Protein AF-A0A8R1DKR8-F1 (afdb_monomer_lite)

Organism: Caenorhabditis japonica (NCBI:txid281687)

Structure (mmCIF, N/CA/C/O backbone):
data_AF-A0A8R1DKR8-F1
#
_entry.id   AF-A0A8R1DKR8-F1
#
loop_
_atom_site.group_PDB
_atom_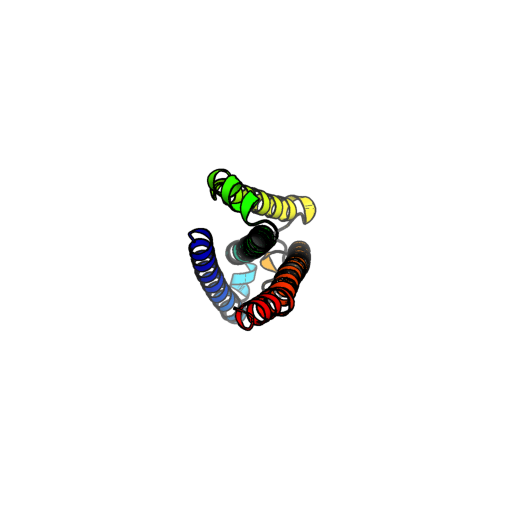site.id
_atom_site.type_symbol
_atom_site.label_atom_id
_atom_site.label_alt_id
_atom_site.label_comp_id
_atom_site.label_asym_id
_atom_site.label_entity_id
_atom_site.label_seq_id
_atom_site.pdbx_PDB_ins_code
_atom_site.Cartn_x
_atom_site.Cartn_y
_atom_site.Cartn_z
_atom_site.occupancy
_atom_site.B_iso_or_equiv
_atom_site.auth_seq_id
_atom_site.auth_comp_id
_atom_site.auth_asym_id
_atom_site.auth_atom_id
_atom_site.pdbx_PDB_model_num
ATOM 1 N N . MET A 1 1 ? -14.326 11.242 11.387 1.00 60.22 1 MET A N 1
ATOM 2 C CA . MET A 1 1 ? -15.009 11.160 10.073 1.00 60.22 1 MET A CA 1
ATOM 3 C C . MET A 1 1 ? -14.067 11.440 8.901 1.00 60.22 1 MET A C 1
ATOM 5 O O . MET A 1 1 ? -14.104 10.682 7.945 1.00 60.22 1 MET A O 1
ATOM 9 N N . ILE A 1 2 ? -13.156 12.416 8.993 1.00 74.00 2 ILE A N 1
ATOM 10 C CA . ILE A 1 2 ? -12.154 12.731 7.947 1.00 74.00 2 ILE A CA 1
ATOM 11 C C . ILE A 1 2 ? -11.355 11.503 7.461 1.00 74.00 2 ILE A C 1
ATOM 13 O O . ILE A 1 2 ? -11.229 11.291 6.260 1.00 74.00 2 ILE A O 1
ATOM 17 N N . LEU A 1 3 ? -10.904 10.635 8.373 1.00 70.31 3 LEU A N 1
ATOM 18 C CA . LEU A 1 3 ? -10.117 9.439 8.031 1.00 70.31 3 LEU A CA 1
ATOM 19 C C . LEU A 1 3 ? -10.863 8.448 7.111 1.00 70.31 3 LEU A C 1
ATOM 21 O O . LEU A 1 3 ? -10.244 7.761 6.306 1.00 70.31 3 LEU A O 1
ATOM 25 N N . PHE A 1 4 ? -12.198 8.396 7.195 1.00 75.69 4 PHE A N 1
ATOM 26 C CA . PHE A 1 4 ? -13.017 7.547 6.327 1.00 75.69 4 PHE A CA 1
ATOM 27 C C . PHE A 1 4 ? -13.095 8.100 4.898 1.00 75.69 4 PHE A C 1
ATOM 29 O O . PHE A 1 4 ? -12.966 7.337 3.947 1.00 75.69 4 PHE A O 1
ATOM 36 N N . HIS A 1 5 ? -13.242 9.420 4.744 1.00 79.81 5 HIS A N 1
ATOM 37 C CA . HIS A 1 5 ? -13.224 10.065 3.428 1.00 79.81 5 HIS A CA 1
ATOM 38 C C . HIS A 1 5 ? -11.858 9.954 2.755 1.00 79.81 5 HIS A C 1
ATOM 40 O O . HIS A 1 5 ? -11.795 9.674 1.562 1.00 79.81 5 HIS A O 1
ATOM 46 N N . ILE A 1 6 ? -10.774 10.105 3.524 1.00 78.69 6 ILE A N 1
ATOM 47 C CA . ILE A 1 6 ? -9.410 9.893 3.029 1.00 78.69 6 ILE A CA 1
ATOM 48 C C . ILE A 1 6 ? -9.265 8.461 2.519 1.00 78.69 6 ILE A C 1
ATOM 50 O O . ILE A 1 6 ? -8.884 8.266 1.371 1.00 78.69 6 ILE A O 1
ATOM 54 N N . ARG A 1 7 ? -9.641 7.460 3.325 1.00 82.44 7 ARG A N 1
ATOM 55 C CA . ARG A 1 7 ? -9.612 6.059 2.892 1.00 82.44 7 ARG A CA 1
ATOM 56 C C . ARG A 1 7 ? -10.399 5.841 1.603 1.00 82.44 7 ARG A C 1
ATOM 58 O O . ARG A 1 7 ? -9.878 5.217 0.692 1.00 82.44 7 ARG A O 1
ATOM 65 N N . PHE A 1 8 ? -11.622 6.360 1.522 1.00 84.44 8 PHE A N 1
ATOM 66 C CA . PHE A 1 8 ? -12.452 6.208 0.331 1.00 84.44 8 PHE A CA 1
ATOM 67 C C . PHE A 1 8 ? -11.788 6.814 -0.914 1.00 84.44 8 PHE A C 1
ATOM 69 O O . PHE A 1 8 ? -11.767 6.183 -1.965 1.00 84.44 8 PHE A O 1
ATOM 76 N N . ALA A 1 9 ? -11.192 8.003 -0.790 1.00 85.56 9 ALA A N 1
ATOM 77 C CA . ALA A 1 9 ? -10.453 8.625 -1.884 1.00 85.56 9 ALA A CA 1
ATOM 78 C C . ALA A 1 9 ? -9.245 7.775 -2.315 1.00 85.56 9 ALA A C 1
ATOM 80 O O . ALA A 1 9 ? -9.067 7.530 -3.506 1.00 85.56 9 ALA A O 1
ATOM 81 N N . PHE A 1 10 ? -8.458 7.274 -1.357 1.00 84.19 10 PHE A N 1
ATOM 82 C CA . PHE A 1 10 ? -7.334 6.376 -1.634 1.00 84.19 10 PHE A CA 1
ATOM 83 C C . PHE A 1 10 ? -7.783 5.075 -2.306 1.00 84.19 10 PHE A C 1
ATOM 85 O O . PHE A 1 10 ? -7.167 4.665 -3.284 1.00 84.19 10 PHE A O 1
ATOM 92 N N . ASP A 1 11 ? -8.874 4.463 -1.837 1.00 87.06 11 ASP A N 1
ATOM 93 C CA . ASP A 1 11 ? -9.454 3.262 -2.441 1.00 87.06 11 ASP A CA 1
ATOM 94 C C . ASP A 1 11 ? -9.853 3.525 -3.903 1.00 87.06 11 ASP A C 1
ATOM 96 O O . ASP A 1 11 ? -9.506 2.742 -4.785 1.00 87.06 11 ASP A O 1
ATOM 100 N N . VAL A 1 12 ? -10.535 4.635 -4.200 1.00 89.62 12 VAL A N 1
ATOM 101 C CA . VAL A 1 12 ? -10.943 4.972 -5.576 1.00 89.62 12 VAL A CA 1
ATOM 102 C C . VAL A 1 12 ? -9.730 5.198 -6.480 1.00 89.62 12 VAL A C 1
ATOM 104 O O . VAL A 1 12 ? -9.678 4.640 -7.579 1.00 89.62 12 VAL A O 1
ATOM 107 N N . VAL A 1 13 ? -8.746 5.981 -6.028 1.00 88.31 13 VAL A N 1
ATOM 108 C CA . VAL A 1 13 ? -7.533 6.282 -6.807 1.00 88.31 13 VAL A CA 1
ATOM 109 C C . VAL A 1 13 ? -6.730 5.011 -7.071 1.00 88.31 13 VAL A C 1
ATOM 111 O O . VAL A 1 13 ? -6.376 4.744 -8.218 1.00 88.31 13 VAL A O 1
ATOM 114 N N . TYR A 1 14 ? -6.499 4.199 -6.038 1.00 88.25 14 TYR A N 1
ATOM 115 C CA . TYR A 1 14 ? -5.744 2.954 -6.147 1.00 88.25 14 TYR A CA 1
ATOM 116 C C . TYR A 1 14 ? -6.403 1.958 -7.104 1.00 88.25 14 TYR A C 1
ATOM 118 O O . TYR A 1 14 ? -5.746 1.451 -8.012 1.00 88.25 14 TYR A O 1
ATOM 126 N N . ASN A 1 15 ? -7.708 1.711 -6.950 1.00 89.56 15 ASN A N 1
ATOM 127 C CA . ASN A 1 15 ? -8.419 0.771 -7.816 1.00 89.56 15 ASN A CA 1
ATOM 128 C C . ASN A 1 15 ? -8.447 1.261 -9.269 1.00 89.56 15 ASN A C 1
ATOM 130 O O . ASN A 1 15 ? -8.231 0.472 -10.186 1.00 89.56 15 ASN A O 1
ATOM 134 N N . SER A 1 16 ? -8.646 2.565 -9.489 1.00 88.44 16 SER A N 1
ATOM 135 C CA . SER A 1 16 ? -8.620 3.146 -10.837 1.00 88.44 16 SER A CA 1
ATOM 136 C C . SER A 1 16 ? -7.244 2.985 -11.487 1.00 88.44 16 SER A C 1
ATOM 138 O O . SER A 1 16 ? -7.143 2.543 -12.631 1.00 88.44 16 SER A O 1
ATOM 140 N N . PHE A 1 17 ? -6.176 3.286 -10.745 1.00 88.00 17 PHE A N 1
ATOM 141 C CA . PHE A 1 17 ? -4.801 3.147 -11.220 1.00 88.00 17 PHE A CA 1
ATOM 142 C C . PHE A 1 17 ? -4.428 1.682 -11.495 1.00 88.00 17 PHE A C 1
ATOM 144 O O . PHE A 1 17 ? -3.826 1.377 -12.528 1.00 88.00 17 PHE A O 1
ATOM 151 N N . THR A 1 18 ? -4.873 0.763 -10.635 1.00 87.69 18 THR A N 1
ATOM 152 C CA . THR A 1 18 ? -4.672 -0.680 -10.808 1.00 87.69 18 THR A CA 1
ATOM 153 C C . THR A 1 18 ? -5.351 -1.168 -12.082 1.00 87.69 18 THR A C 1
ATOM 155 O O . THR A 1 18 ? -4.702 -1.805 -12.903 1.00 87.69 18 THR A O 1
ATOM 158 N N . VAL A 1 19 ? -6.623 -0.819 -12.311 1.00 89.12 19 VAL A N 1
ATOM 159 C CA . VAL A 1 19 ? -7.357 -1.216 -13.526 1.00 89.12 19 VAL A CA 1
ATOM 160 C C . VAL A 1 19 ? -6.650 -0.719 -14.785 1.00 89.12 19 VAL A C 1
ATOM 162 O O . VAL A 1 19 ? -6.442 -1.499 -15.712 1.00 89.12 19 VAL A O 1
ATOM 165 N N . ILE A 1 20 ? -6.223 0.546 -14.808 1.00 86.75 20 ILE A N 1
ATOM 166 C CA . ILE A 1 20 ? -5.471 1.106 -15.940 1.00 86.75 20 ILE A CA 1
ATOM 167 C C . ILE A 1 20 ? -4.177 0.319 -16.161 1.00 86.75 20 ILE A C 1
ATOM 169 O O . ILE A 1 20 ? -3.863 -0.040 -17.293 1.00 86.75 20 ILE A O 1
ATOM 173 N N . THR A 1 21 ? -3.452 0.002 -15.088 1.00 84.31 21 THR A N 1
ATOM 174 C CA . THR A 1 21 ? -2.186 -0.736 -15.172 1.00 84.31 21 THR A CA 1
ATOM 175 C C . THR A 1 21 ? -2.399 -2.171 -15.650 1.00 84.31 21 THR A C 1
ATOM 177 O O . THR A 1 21 ? -1.623 -2.648 -16.472 1.00 84.31 21 THR A O 1
ATOM 180 N N . VAL A 1 22 ? -3.464 -2.848 -15.207 1.00 83.75 22 VAL A N 1
ATOM 181 C CA . VAL A 1 22 ? -3.845 -4.194 -15.671 1.00 83.75 22 VAL A CA 1
ATOM 182 C C . VAL A 1 22 ? -4.205 -4.197 -17.141 1.00 83.75 22 VAL A C 1
ATOM 184 O O . VAL A 1 22 ? -3.699 -5.036 -17.882 1.00 83.75 22 VAL A O 1
ATOM 187 N N . LEU A 1 23 ? -5.039 -3.257 -17.577 1.00 83.50 23 LEU A N 1
ATOM 188 C CA . LEU A 1 23 ? -5.428 -3.153 -18.979 1.00 83.50 23 LEU A CA 1
ATOM 189 C C . LEU A 1 23 ? -4.221 -2.825 -19.858 1.00 83.50 23 LEU A C 1
ATOM 191 O O . LEU A 1 23 ? -4.030 -3.460 -20.892 1.00 83.50 23 LEU A O 1
ATOM 195 N N . TYR A 1 24 ? -3.373 -1.892 -19.420 1.00 78.75 24 TYR A N 1
ATOM 196 C CA . TYR A 1 24 ? -2.146 -1.540 -20.124 1.00 78.75 24 TYR A CA 1
ATOM 197 C C . TYR A 1 24 ? -1.195 -2.743 -20.224 1.00 78.75 24 TYR A C 1
ATOM 199 O O . TYR A 1 24 ? -0.806 -3.122 -21.323 1.00 78.75 24 TYR A O 1
ATOM 207 N N . MET A 1 25 ? -0.893 -3.412 -19.109 1.00 76.00 25 MET A N 1
ATOM 208 C CA . MET A 1 25 ? -0.031 -4.600 -19.066 1.00 76.00 25 MET A CA 1
ATOM 209 C C . MET A 1 25 ? -0.568 -5.764 -19.886 1.00 76.00 25 MET A C 1
ATOM 211 O O . MET A 1 25 ? 0.139 -6.292 -20.741 1.00 76.00 25 MET A O 1
ATOM 215 N N . GLY A 1 26 ? -1.812 -6.170 -19.642 1.00 75.06 26 GLY A N 1
ATOM 216 C CA . GLY A 1 26 ? -2.394 -7.355 -20.261 1.00 75.06 26 GLY A CA 1
ATOM 217 C C . GLY A 1 26 ? -2.603 -7.190 -21.763 1.00 75.06 26 GLY A C 1
ATOM 218 O O . GLY A 1 26 ? -2.342 -8.119 -22.517 1.00 75.06 26 GLY A O 1
ATOM 219 N N . TYR A 1 27 ? -3.029 -6.009 -22.219 1.00 77.81 27 TYR A N 1
ATOM 220 C CA . TYR A 1 27 ? -3.323 -5.779 -23.633 1.00 77.81 27 TYR A CA 1
ATOM 221 C C . TYR A 1 27 ? -2.067 -5.442 -24.451 1.00 77.81 27 TYR A C 1
ATOM 223 O O . TYR A 1 27 ? -1.847 -6.026 -25.514 1.00 77.81 27 TYR A O 1
ATOM 231 N N . PHE A 1 28 ? -1.202 -4.540 -23.964 1.00 75.06 28 PHE A N 1
ATOM 232 C CA . PHE A 1 28 ? -0.023 -4.113 -24.733 1.00 75.06 28 PHE A CA 1
ATOM 233 C C . PHE A 1 28 ? 1.095 -5.159 -24.765 1.00 75.06 28 PHE A C 1
ATOM 235 O O . PHE A 1 28 ? 1.815 -5.213 -25.763 1.00 75.06 28 PHE A O 1
ATOM 242 N N . SER A 1 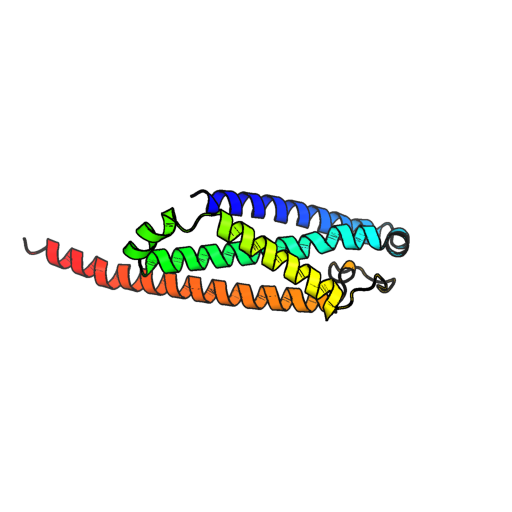29 ? 1.233 -6.009 -23.738 1.00 71.56 29 SER A N 1
ATOM 243 C CA . SER A 1 29 ? 2.231 -7.094 -23.752 1.00 71.56 29 SER A CA 1
ATOM 244 C C . SER A 1 29 ? 1.972 -8.117 -24.863 1.00 71.56 29 SER A C 1
ATOM 246 O O . SER A 1 29 ? 2.918 -8.624 -25.462 1.00 71.56 29 SER A O 1
ATOM 248 N N . ILE A 1 30 ? 0.699 -8.371 -25.189 1.00 75.50 30 ILE A N 1
ATOM 249 C CA . ILE A 1 30 ? 0.298 -9.304 -26.250 1.00 75.50 30 ILE A CA 1
ATOM 250 C C . ILE A 1 30 ? 0.524 -8.687 -27.637 1.00 75.50 30 ILE A C 1
ATOM 252 O O . ILE A 1 30 ? 0.993 -9.367 -28.547 1.00 75.50 30 ILE A O 1
ATOM 256 N N . LEU A 1 31 ? 0.200 -7.402 -27.807 1.00 78.44 31 LEU A N 1
ATOM 257 C CA . LEU A 1 31 ? 0.272 -6.720 -29.105 1.00 78.44 31 LEU A CA 1
ATOM 258 C C . LEU A 1 31 ? 1.693 -6.296 -29.501 1.00 78.44 31 LEU A C 1
ATOM 260 O O . LEU A 1 31 ? 2.031 -6.348 -30.682 1.00 78.44 31 LEU A O 1
ATOM 264 N N . PHE A 1 32 ? 2.526 -5.878 -28.542 1.00 76.81 32 PHE A N 1
ATOM 265 C CA . PHE A 1 32 ? 3.850 -5.304 -28.815 1.00 76.81 32 PHE A CA 1
ATOM 266 C C . PHE A 1 32 ? 4.936 -5.843 -27.866 1.00 76.81 32 PHE A C 1
ATOM 268 O O . PHE A 1 32 ? 5.518 -5.082 -27.085 1.00 76.81 32 PHE A O 1
ATOM 275 N N . PRO A 1 33 ? 5.293 -7.137 -27.958 1.00 74.00 33 PRO A N 1
ATOM 276 C CA . PRO A 1 33 ? 6.285 -7.746 -27.067 1.00 74.00 33 PRO A CA 1
ATOM 277 C C . PRO A 1 33 ? 7.685 -7.121 -27.201 1.00 74.00 33 PRO A C 1
ATOM 279 O O . PRO A 1 33 ? 8.424 -7.035 -26.226 1.00 74.00 33 PRO A O 1
ATOM 282 N N . GLN A 1 34 ? 8.058 -6.608 -28.378 1.00 73.56 34 GLN A N 1
ATOM 283 C CA . GLN A 1 34 ? 9.365 -5.959 -28.567 1.00 73.56 34 GLN A CA 1
ATOM 284 C C . GLN A 1 34 ? 9.458 -4.587 -27.880 1.00 73.56 34 GLN A C 1
ATOM 286 O O . GLN A 1 34 ? 10.515 -4.208 -27.375 1.00 73.56 34 GLN A O 1
ATOM 291 N N . PHE A 1 35 ? 8.341 -3.859 -27.783 1.00 72.25 35 PHE A N 1
ATOM 292 C CA . PHE A 1 35 ? 8.292 -2.598 -27.038 1.00 72.25 35 PHE A CA 1
ATOM 293 C C . PHE A 1 35 ? 8.523 -2.832 -25.537 1.00 72.25 35 PHE A C 1
ATOM 295 O O . PHE A 1 35 ? 9.111 -1.989 -24.858 1.00 72.25 35 PHE A O 1
ATOM 302 N N . PHE A 1 36 ? 8.121 -4.004 -25.031 1.00 69.38 36 PHE A N 1
ATOM 303 C CA . PHE A 1 36 ? 8.380 -4.429 -23.658 1.00 69.38 36 PHE A CA 1
ATOM 304 C C . PHE A 1 36 ? 9.874 -4.586 -23.372 1.00 69.38 36 PHE A C 1
ATOM 306 O O . PHE A 1 36 ? 10.382 -4.029 -22.397 1.00 69.38 36 PHE A O 1
ATOM 313 N N . THR A 1 37 ? 10.596 -5.272 -24.259 1.00 67.50 37 THR A N 1
ATOM 314 C CA . THR A 1 37 ? 12.037 -5.499 -24.100 1.00 67.50 37 THR A CA 1
ATOM 315 C C . THR A 1 37 ? 12.861 -4.216 -24.210 1.00 67.50 37 THR A C 1
ATOM 317 O O . THR A 1 37 ? 13.877 -4.092 -23.528 1.00 67.50 37 THR A O 1
ATOM 320 N N . THR A 1 38 ? 12.415 -3.241 -25.011 1.00 76.38 38 THR A N 1
ATOM 321 C CA . THR A 1 38 ? 13.122 -1.963 -25.200 1.00 76.38 38 THR A CA 1
ATOM 322 C C . THR A 1 38 ? 12.850 -0.967 -24.070 1.00 76.38 38 THR A C 1
ATOM 324 O O . THR A 1 38 ? 13.775 -0.316 -23.597 1.00 76.38 38 THR A O 1
ATOM 327 N N . ASN A 1 39 ? 11.605 -0.860 -23.591 1.00 79.00 39 ASN A N 1
ATOM 328 C CA . ASN A 1 39 ? 11.193 0.186 -22.647 1.00 79.00 39 ASN A CA 1
ATOM 329 C C . ASN A 1 39 ? 10.921 -0.343 -21.231 1.00 79.00 39 ASN A C 1
ATOM 331 O O . ASN A 1 39 ? 9.910 -0.014 -20.609 1.00 79.00 39 ASN A O 1
ATOM 335 N N . LYS A 1 40 ? 11.859 -1.131 -20.690 1.00 78.25 40 LYS A N 1
ATOM 336 C CA . LYS A 1 40 ? 11.781 -1.761 -19.355 1.00 78.25 40 LYS A CA 1
ATOM 337 C C . LYS A 1 40 ? 11.468 -0.772 -18.217 1.00 78.25 40 LYS A C 1
ATOM 339 O O . LYS A 1 40 ? 10.733 -1.105 -17.289 1.00 78.25 40 LYS A O 1
ATOM 344 N N . PHE A 1 41 ? 11.970 0.462 -18.311 1.00 80.75 41 PHE A N 1
ATOM 345 C CA . PHE A 1 41 ? 11.736 1.515 -17.316 1.00 80.75 41 PHE A CA 1
ATOM 346 C C . PHE A 1 41 ? 10.265 1.950 -17.214 1.00 80.75 41 PHE A C 1
ATOM 348 O O . PHE A 1 41 ? 9.767 2.127 -16.105 1.00 80.75 41 PHE A O 1
ATOM 355 N N . LEU A 1 42 ? 9.555 2.085 -18.343 1.00 79.56 42 LEU A N 1
ATOM 356 C CA . LEU A 1 42 ? 8.140 2.494 -18.351 1.00 79.56 42 LEU A CA 1
ATOM 357 C C . LEU A 1 42 ? 7.246 1.454 -17.668 1.00 79.56 42 LEU A C 1
ATOM 359 O O . LEU A 1 42 ? 6.261 1.785 -17.015 1.00 79.56 42 LEU A O 1
ATOM 363 N N . TRP A 1 43 ? 7.611 0.181 -17.795 1.00 78.81 43 TRP A N 1
ATOM 364 C CA . TRP A 1 43 ? 6.893 -0.908 -17.147 1.00 78.81 43 TRP A CA 1
ATOM 365 C C . TRP A 1 43 ? 7.130 -0.929 -15.644 1.00 78.81 43 TRP A C 1
ATOM 367 O O . TRP A 1 43 ? 6.178 -1.040 -14.870 1.00 78.81 43 TRP A O 1
ATOM 377 N N . PHE A 1 44 ? 8.380 -0.753 -15.218 1.00 83.00 44 PHE A N 1
ATOM 378 C CA . PHE A 1 44 ? 8.694 -0.588 -13.804 1.00 83.00 44 PHE A CA 1
ATOM 379 C C . PHE A 1 44 ? 7.946 0.613 -13.204 1.00 83.00 44 PHE A C 1
ATOM 381 O O . PHE A 1 44 ? 7.297 0.464 -12.170 1.00 83.00 44 PHE A O 1
ATOM 388 N N . SER A 1 45 ? 7.955 1.770 -13.874 1.00 83.25 45 SER A N 1
ATOM 389 C CA . SER A 1 45 ? 7.314 2.989 -13.368 1.00 83.25 45 SER A CA 1
ATOM 390 C C . SER A 1 45 ? 5.787 2.911 -13.311 1.00 83.25 45 SER A C 1
ATOM 392 O O . SER A 1 45 ? 5.194 3.557 -12.455 1.00 83.25 45 SER A O 1
ATOM 394 N N . ALA A 1 46 ? 5.140 2.106 -14.157 1.00 83.06 46 ALA A N 1
ATOM 395 C CA . ALA A 1 46 ? 3.700 1.857 -14.065 1.00 83.06 46 ALA A CA 1
ATOM 396 C C . ALA A 1 46 ? 3.345 0.876 -12.932 1.00 83.06 46 ALA A C 1
ATOM 398 O O . ALA A 1 46 ? 2.334 1.024 -12.246 1.00 83.06 46 ALA A O 1
ATOM 399 N N . THR A 1 47 ? 4.183 -0.137 -12.715 1.00 84.38 47 THR A N 1
ATOM 400 C CA . THR A 1 47 ? 3.858 -1.248 -11.808 1.00 84.38 47 THR A CA 1
ATOM 401 C C . THR A 1 47 ? 4.251 -0.961 -10.370 1.00 84.38 47 THR A C 1
ATOM 403 O O . THR A 1 47 ? 3.474 -1.201 -9.450 1.00 84.38 47 THR A O 1
ATOM 406 N N . TRP A 1 48 ? 5.458 -0.443 -10.155 1.00 86.19 48 TRP A N 1
ATOM 407 C CA . TRP A 1 48 ? 6.005 -0.241 -8.820 1.00 86.19 48 TRP A CA 1
ATOM 408 C C . TRP A 1 48 ? 5.141 0.673 -7.934 1.00 86.19 48 TRP A C 1
ATOM 410 O O . TRP A 1 48 ? 4.893 0.298 -6.784 1.00 86.19 48 TRP A O 1
ATOM 420 N N . PRO A 1 49 ? 4.582 1.794 -8.437 1.00 87.06 49 PRO A N 1
ATOM 421 C CA . PRO A 1 49 ? 3.676 2.605 -7.637 1.00 87.06 49 PRO A CA 1
ATOM 422 C C . PRO A 1 49 ? 2.437 1.836 -7.179 1.00 87.06 49 PRO A C 1
ATOM 424 O O . PRO A 1 49 ? 2.005 2.057 -6.055 1.00 87.06 49 PRO A O 1
ATOM 427 N N . ASN A 1 50 ? 1.892 0.896 -7.967 1.00 87.56 50 ASN A N 1
ATOM 428 C CA . ASN A 1 50 ? 0.750 0.086 -7.519 1.00 87.56 50 ASN A CA 1
ATOM 429 C C . ASN A 1 50 ? 1.089 -0.723 -6.267 1.00 87.56 50 ASN A C 1
ATOM 431 O O . ASN A 1 50 ? 0.308 -0.735 -5.321 1.00 87.56 50 ASN A O 1
ATOM 435 N N . TYR A 1 51 ? 2.259 -1.358 -6.228 1.00 88.00 51 TYR A N 1
ATOM 436 C CA . TYR A 1 51 ? 2.687 -2.114 -5.052 1.00 88.00 51 TYR A CA 1
ATOM 437 C C . TYR A 1 51 ? 2.819 -1.214 -3.815 1.00 88.00 51 TYR A C 1
ATOM 439 O O . TYR A 1 51 ? 2.306 -1.549 -2.747 1.00 88.00 51 TYR A O 1
ATOM 447 N N . ASN A 1 52 ? 3.431 -0.037 -3.969 1.00 89.00 52 ASN A N 1
ATOM 448 C CA . ASN A 1 52 ? 3.599 0.912 -2.867 1.00 89.00 52 ASN A CA 1
ATOM 449 C C . ASN A 1 52 ? 2.250 1.484 -2.384 1.00 89.00 52 ASN A C 1
ATOM 451 O O . ASN A 1 52 ? 1.945 1.437 -1.194 1.00 89.00 52 ASN A O 1
ATOM 455 N N . PHE A 1 53 ? 1.392 1.939 -3.304 1.00 87.75 53 PHE A N 1
ATOM 456 C CA . PHE A 1 53 ? 0.052 2.432 -2.969 1.00 87.75 53 PHE A CA 1
ATOM 457 C C . PHE A 1 53 ? -0.825 1.349 -2.332 1.00 87.75 53 PHE A C 1
ATOM 459 O O . PHE A 1 53 ? -1.582 1.658 -1.411 1.00 87.75 53 PHE A O 1
ATOM 466 N N . GLY A 1 54 ? -0.701 0.096 -2.779 1.00 88.69 54 GLY A N 1
ATOM 467 C CA . GLY A 1 54 ? -1.362 -1.052 -2.159 1.00 88.69 54 GLY A CA 1
ATOM 468 C C . GLY A 1 54 ? -0.926 -1.241 -0.706 1.00 88.69 54 GLY A C 1
ATOM 469 O O . GLY A 1 54 ? -1.770 -1.286 0.185 1.00 88.69 54 GLY A O 1
ATOM 470 N N . ALA A 1 55 ? 0.384 -1.215 -0.441 1.00 90.12 55 ALA A N 1
ATOM 471 C CA . ALA A 1 55 ? 0.911 -1.347 0.917 1.00 90.12 55 ALA A CA 1
ATOM 472 C C . ALA A 1 55 ? 0.435 -0.213 1.847 1.00 90.12 55 ALA A C 1
ATOM 474 O O . ALA A 1 55 ? -0.051 -0.459 2.954 1.00 90.12 55 ALA A O 1
ATOM 475 N N . VAL A 1 56 ? 0.487 1.040 1.376 1.00 89.44 56 VAL A N 1
ATOM 476 C CA . VAL A 1 56 ? -0.006 2.212 2.124 1.00 89.44 56 VAL A CA 1
ATOM 477 C C . VAL A 1 56 ? -1.496 2.095 2.430 1.00 89.44 56 VAL A C 1
ATOM 479 O O . VAL A 1 56 ? -1.927 2.385 3.551 1.00 89.44 56 VAL A O 1
ATOM 482 N N . ARG A 1 57 ? -2.292 1.668 1.445 1.00 89.69 57 ARG A N 1
ATOM 483 C CA . ARG A 1 57 ? -3.728 1.439 1.604 1.00 89.69 57 ARG A CA 1
ATOM 484 C C . ARG A 1 57 ? -3.990 0.402 2.693 1.00 89.69 57 ARG A C 1
ATOM 486 O O . ARG A 1 57 ? -4.786 0.672 3.593 1.00 89.69 57 ARG A O 1
ATOM 493 N N . ASP A 1 58 ? -3.334 -0.749 2.644 1.00 91.19 58 ASP A N 1
ATOM 494 C CA . ASP A 1 58 ? -3.588 -1.833 3.595 1.00 91.19 58 ASP A CA 1
ATOM 495 C C . ASP A 1 58 ? -3.170 -1.438 5.017 1.00 91.19 58 ASP A C 1
ATOM 497 O O . ASP A 1 58 ? -3.918 -1.664 5.976 1.00 91.19 58 ASP A O 1
ATOM 501 N N . MET A 1 59 ? -2.054 -0.715 5.157 1.00 91.31 59 MET A N 1
ATOM 502 C CA . MET A 1 59 ? -1.637 -0.144 6.438 1.00 91.31 59 MET A CA 1
ATOM 503 C C . MET A 1 59 ? -2.651 0.870 6.981 1.00 91.31 59 MET A C 1
ATOM 505 O O . MET A 1 59 ? -2.977 0.858 8.170 1.00 91.31 59 MET A O 1
ATOM 509 N N . LEU A 1 60 ? -3.208 1.730 6.121 1.00 89.88 60 LEU A N 1
ATOM 510 C CA . LEU A 1 60 ? -4.261 2.671 6.505 1.00 89.88 60 LEU A CA 1
ATOM 511 C C . LEU A 1 60 ? -5.511 1.929 7.010 1.00 89.88 60 LEU A C 1
ATOM 513 O O . LEU A 1 60 ? -6.098 2.321 8.023 1.00 89.88 60 LEU A O 1
ATOM 517 N N . VAL A 1 61 ? -5.915 0.841 6.345 1.00 91.06 61 VAL A N 1
ATOM 518 C CA . VAL A 1 61 ? -7.044 0.000 6.782 1.00 91.06 61 VAL A CA 1
ATOM 519 C C . VAL A 1 61 ? -6.763 -0.648 8.138 1.00 91.06 61 VAL A C 1
ATOM 521 O O . VAL A 1 61 ? -7.655 -0.672 8.996 1.00 91.06 61 VAL A O 1
ATOM 524 N N . PHE A 1 62 ? -5.541 -1.126 8.364 1.00 91.75 62 PHE A N 1
ATOM 525 C CA . PHE A 1 62 ? -5.121 -1.671 9.651 1.00 91.75 62 PHE A CA 1
ATOM 526 C C . PHE A 1 62 ? -5.190 -0.628 10.772 1.00 91.75 62 PHE A C 1
ATOM 528 O O . PHE A 1 62 ? -5.847 -0.872 11.786 1.00 91.75 62 PHE A O 1
ATOM 535 N N . ILE A 1 63 ? -4.626 0.566 10.563 1.00 89.69 63 ILE A N 1
ATOM 536 C CA . ILE A 1 63 ? -4.671 1.667 11.539 1.00 89.69 63 ILE A CA 1
ATOM 537 C C . ILE A 1 63 ? -6.119 2.026 11.889 1.00 89.69 63 ILE A C 1
ATOM 539 O O . ILE A 1 63 ? -6.455 2.166 13.063 1.00 89.69 63 ILE A O 1
ATOM 543 N N . ILE A 1 64 ? -7.009 2.113 10.894 1.00 88.25 64 ILE A N 1
ATOM 544 C CA . ILE A 1 64 ? -8.440 2.375 11.124 1.00 88.25 64 ILE A CA 1
ATOM 545 C C . ILE A 1 64 ? -9.091 1.257 11.952 1.00 88.25 64 ILE A C 1
ATOM 547 O O . ILE A 1 64 ? -9.958 1.526 12.785 1.00 88.25 64 ILE A O 1
ATOM 551 N N . SER A 1 65 ? -8.706 0.003 11.724 1.00 89.88 65 SER A N 1
ATOM 552 C CA . SER A 1 65 ? -9.254 -1.150 12.450 1.00 89.88 65 SER A CA 1
ATOM 553 C C . SER A 1 65 ? -8.815 -1.142 13.917 1.00 89.88 65 SER A C 1
ATOM 555 O O . SER A 1 65 ? -9.644 -1.336 14.808 1.00 89.88 65 SER A O 1
ATOM 557 N N . VAL A 1 66 ? -7.548 -0.813 14.178 1.00 89.25 66 VAL A N 1
ATOM 558 C CA . VAL A 1 66 ? -7.002 -0.622 15.530 1.00 89.25 66 VAL A CA 1
ATOM 559 C C . VAL A 1 66 ? -7.652 0.573 16.232 1.00 89.25 66 VAL A C 1
ATOM 561 O O . VAL A 1 66 ? -8.098 0.435 17.368 1.00 89.25 66 VAL A O 1
ATOM 564 N N . ASP A 1 67 ? -7.780 1.718 15.557 1.00 86.50 67 ASP A N 1
ATOM 565 C CA . ASP A 1 67 ? -8.444 2.922 16.081 1.00 86.50 67 ASP A CA 1
ATOM 566 C C . ASP A 1 67 ? -9.878 2.613 16.544 1.00 86.50 67 ASP A C 1
ATOM 568 O O . ASP A 1 67 ? -10.285 2.965 17.654 1.00 86.50 67 ASP A O 1
ATOM 572 N N . ARG A 1 68 ? -10.627 1.849 15.736 1.00 86.06 68 ARG A N 1
ATOM 573 C CA . ARG A 1 68 ? -11.975 1.376 16.088 1.00 86.06 68 ARG A CA 1
ATOM 574 C C . ARG A 1 68 ? -11.967 0.401 17.260 1.00 86.06 68 ARG A C 1
ATOM 576 O O . ARG A 1 68 ? -12.837 0.506 18.125 1.00 86.06 68 ARG A O 1
ATOM 583 N N . ALA A 1 69 ? -11.018 -0.533 17.306 1.00 87.62 69 ALA A N 1
ATOM 584 C CA . ALA A 1 69 ? -10.882 -1.454 18.428 1.00 87.62 69 ALA A CA 1
ATOM 585 C C . ALA A 1 69 ? -10.625 -0.682 19.732 1.00 87.62 69 ALA A C 1
ATOM 587 O O . ALA A 1 69 ? -11.380 -0.848 20.689 1.00 87.62 69 ALA A O 1
ATOM 588 N N . ILE A 1 70 ? -9.654 0.236 19.751 1.00 85.69 70 ILE A N 1
ATOM 589 C CA . ILE A 1 70 ? -9.324 1.054 20.928 1.00 85.69 70 ILE A CA 1
ATOM 590 C C . ILE A 1 70 ? -10.517 1.911 21.352 1.00 85.69 70 ILE A C 1
ATOM 592 O O . ILE A 1 70 ? -10.875 1.906 22.528 1.00 85.69 70 ILE A O 1
ATOM 596 N N . SER A 1 71 ? -11.178 2.594 20.410 1.00 84.69 71 SER A N 1
ATOM 597 C CA . SER A 1 71 ? -12.368 3.400 20.711 1.00 84.69 71 SER A CA 1
ATOM 598 C C . SER A 1 71 ? -13.497 2.567 21.315 1.00 84.69 71 SER A C 1
ATOM 600 O O . SER A 1 71 ? -14.257 3.074 22.140 1.00 84.69 71 SER A O 1
ATOM 602 N N . SER A 1 72 ? -13.609 1.304 20.903 1.00 84.19 72 SER A N 1
ATOM 603 C CA . SER A 1 72 ? -14.535 0.351 21.488 1.00 84.19 72 SER A CA 1
ATOM 604 C C . SER A 1 72 ? -14.092 0.037 22.917 1.00 84.19 72 SER A C 1
ATOM 606 O O . SER A 1 72 ? -14.788 0.423 23.846 1.00 84.19 72 SER A O 1
ATOM 608 N N . TYR A 1 73 ? -12.932 -0.586 23.135 1.00 82.56 73 TYR A N 1
ATOM 609 C CA . TYR A 1 73 ? -12.510 -1.041 24.467 1.00 82.56 73 TYR A CA 1
ATOM 610 C C . TYR A 1 73 ? -12.348 0.089 25.502 1.00 82.56 73 TYR A C 1
ATOM 612 O O . TYR A 1 73 ? -12.752 -0.096 26.649 1.00 82.56 73 TYR A O 1
ATOM 620 N N . PHE A 1 74 ? -11.841 1.259 25.101 1.00 82.38 74 PHE A N 1
ATOM 621 C CA . PHE A 1 74 ? -11.513 2.381 25.989 1.00 82.38 74 PHE A CA 1
ATOM 622 C C . PHE A 1 74 ? -12.091 3.719 25.485 1.00 82.38 74 PHE A C 1
ATOM 624 O O . PHE A 1 74 ? -11.349 4.606 25.053 1.00 82.38 74 PHE A O 1
ATOM 631 N N . PRO A 1 75 ? -13.418 3.926 25.574 1.00 76.44 75 PRO A N 1
ATOM 632 C CA . PRO A 1 75 ? -14.074 5.098 24.989 1.00 76.44 75 PRO A CA 1
ATOM 633 C C . PRO A 1 75 ? -13.672 6.427 25.654 1.00 76.44 75 PRO A C 1
ATOM 635 O O . PRO A 1 75 ? -13.597 7.453 24.979 1.00 76.44 75 PRO A O 1
ATOM 638 N N . ILE A 1 76 ? -13.388 6.420 26.964 1.00 70.50 76 ILE A N 1
ATOM 639 C CA . ILE A 1 76 ? -13.069 7.631 27.744 1.00 70.50 76 ILE A CA 1
ATOM 640 C C . ILE A 1 76 ? -11.645 8.117 27.441 1.00 70.50 76 ILE A C 1
ATOM 642 O O . ILE A 1 76 ? -11.451 9.288 27.121 1.00 70.50 76 ILE A O 1
ATOM 646 N N . ALA A 1 77 ? -10.662 7.210 27.462 1.00 68.88 77 ALA A N 1
ATOM 647 C CA . ALA A 1 77 ? -9.276 7.532 27.118 1.00 68.88 77 ALA A CA 1
ATOM 648 C C . ALA A 1 77 ? -9.148 7.980 25.653 1.00 68.88 77 ALA A C 1
ATOM 650 O O . ALA A 1 77 ? -8.426 8.927 25.346 1.00 68.88 77 ALA A O 1
ATOM 651 N N . HIS A 1 78 ? -9.908 7.348 24.751 1.00 69.94 78 HIS A N 1
ATOM 652 C CA . HIS A 1 78 ? -9.883 7.690 23.336 1.00 69.94 78 HIS A CA 1
ATOM 653 C C . HIS A 1 78 ? -10.408 9.105 23.054 1.00 69.94 78 HIS A C 1
ATOM 655 O O . HIS A 1 78 ? -9.818 9.813 22.244 1.00 69.94 78 HIS A O 1
ATOM 661 N N . ARG A 1 79 ? -11.469 9.559 23.740 1.00 68.50 79 ARG A N 1
ATOM 662 C CA . ARG A 1 79 ? -12.017 10.911 23.533 1.00 68.50 79 ARG A CA 1
ATOM 663 C C . ARG A 1 79 ? -11.024 12.008 23.937 1.00 68.50 79 ARG A C 1
ATOM 665 O O . ARG A 1 79 ? -10.922 12.996 23.228 1.00 68.50 79 ARG A O 1
ATOM 672 N N . VAL A 1 80 ? -10.278 11.816 25.026 1.00 65.38 80 VAL A N 1
ATOM 673 C CA . VAL A 1 80 ? -9.283 12.795 25.503 1.00 65.38 80 VAL A CA 1
ATOM 674 C C . VAL A 1 80 ? -8.031 12.806 24.620 1.00 65.38 80 VAL A C 1
ATOM 676 O O . VAL A 1 80 ? -7.479 13.864 24.341 1.00 65.38 80 VAL A O 1
ATOM 679 N N . HIS A 1 81 ? -7.578 11.640 24.154 1.00 66.56 81 HIS A N 1
ATOM 680 C CA . HIS A 1 81 ? -6.332 11.543 23.390 1.00 66.56 81 HIS A CA 1
ATOM 681 C C . HIS A 1 81 ? -6.502 11.868 21.896 1.00 66.56 81 HIS A C 1
ATOM 683 O O . HIS A 1 81 ? -5.542 12.268 21.241 1.00 66.56 81 HIS A O 1
ATOM 689 N N . ARG A 1 82 ? -7.713 11.734 21.338 1.00 65.31 82 ARG A N 1
ATOM 690 C CA . ARG A 1 82 ? -7.970 11.951 19.904 1.00 65.31 82 ARG A CA 1
ATOM 691 C C . ARG A 1 82 ? -7.847 13.411 19.460 1.00 65.31 82 ARG A C 1
ATOM 693 O O . ARG A 1 82 ? -7.463 13.638 18.318 1.00 65.31 82 ARG A O 1
ATOM 700 N N . ASP A 1 83 ? -8.105 14.375 20.341 1.00 60.47 83 ASP A N 1
ATOM 701 C CA . ASP A 1 83 ? -7.869 15.795 20.033 1.00 60.47 83 ASP A CA 1
ATOM 702 C C . ASP A 1 83 ? -6.366 16.126 19.946 1.00 60.47 83 ASP A C 1
ATOM 704 O O . ASP A 1 83 ? -5.977 17.086 19.286 1.00 60.47 83 ASP A O 1
ATOM 708 N N . SER A 1 84 ? -5.504 15.298 20.552 1.00 54.78 84 SER A N 1
ATOM 709 C CA . SER A 1 84 ? -4.042 15.434 20.497 1.00 54.78 84 SER A CA 1
ATOM 710 C C . SER A 1 84 ? -3.407 14.586 19.382 1.00 54.78 84 SER A C 1
ATOM 712 O O . SER A 1 84 ? -2.455 15.020 18.727 1.00 54.78 84 SER A O 1
ATOM 714 N N . PHE A 1 85 ? -3.954 13.397 19.108 1.00 62.72 85 PHE A N 1
ATOM 715 C CA . PHE A 1 85 ? -3.455 12.475 18.086 1.00 62.72 85 PHE A CA 1
ATOM 716 C C . PHE A 1 85 ? -3.946 12.882 16.684 1.00 62.72 85 PHE A C 1
ATOM 718 O O . PHE A 1 85 ? -4.886 12.317 16.122 1.00 62.72 85 PHE A O 1
ATOM 725 N N . SER A 1 86 ? -3.317 13.923 16.135 1.00 68.56 86 SER A N 1
ATOM 726 C CA . SER A 1 86 ? -3.656 14.495 14.828 1.00 68.56 86 SER A CA 1
ATOM 727 C C . SER A 1 86 ? -3.491 13.491 13.676 1.00 68.56 86 SER A C 1
ATOM 729 O O . SER A 1 86 ? -2.538 12.710 13.644 1.00 68.56 86 SER A O 1
ATOM 731 N N . ASN A 1 87 ? -4.354 13.600 12.655 1.00 74.12 87 ASN A N 1
ATOM 732 C CA . ASN A 1 87 ? -4.228 12.892 11.370 1.00 74.12 87 ASN A CA 1
ATOM 733 C C . ASN A 1 87 ? -2.834 13.068 10.730 1.00 74.12 87 ASN A C 1
ATOM 735 O O . ASN A 1 87 ? -2.404 12.221 9.950 1.00 74.12 87 ASN A O 1
ATOM 739 N N . THR A 1 88 ? -2.117 14.141 11.078 1.00 77.00 88 THR A N 1
ATOM 740 C CA . THR A 1 88 ? -0.739 14.399 10.647 1.00 77.00 88 THR A CA 1
ATOM 741 C C . THR A 1 88 ? 0.224 13.285 11.057 1.00 77.00 88 THR A C 1
ATOM 743 O O . THR A 1 88 ? 1.070 12.900 10.257 1.00 77.00 88 THR A O 1
ATOM 746 N N . TRP A 1 89 ? 0.083 12.719 12.261 1.00 83.19 89 TRP A N 1
ATOM 747 C CA . TRP A 1 89 ? 0.946 11.626 12.726 1.00 83.19 89 TRP A CA 1
ATOM 748 C C . TRP A 1 89 ? 0.719 10.342 11.933 1.00 83.19 89 TRP A C 1
ATOM 750 O O . TRP A 1 89 ? 1.675 9.653 11.590 1.00 83.19 89 TRP A O 1
ATOM 760 N N . ILE A 1 90 ? -0.538 10.060 11.579 1.00 84.62 90 ILE A N 1
ATOM 761 C CA . ILE A 1 90 ? -0.893 8.923 10.723 1.00 84.62 90 ILE A CA 1
ATOM 762 C C . ILE A 1 90 ? -0.278 9.112 9.333 1.00 84.62 90 ILE A C 1
ATOM 764 O O . ILE A 1 90 ? 0.347 8.195 8.812 1.00 84.62 90 ILE A O 1
ATOM 768 N N . ALA A 1 91 ? -0.403 10.308 8.750 1.00 83.94 91 ALA A N 1
ATOM 769 C CA . ALA A 1 91 ? 0.189 10.611 7.449 1.00 83.94 91 ALA A CA 1
ATOM 770 C C . ALA A 1 91 ? 1.723 10.490 7.468 1.00 83.94 91 ALA A C 1
ATOM 772 O O . ALA A 1 91 ? 2.295 9.850 6.589 1.00 83.94 91 ALA A O 1
ATOM 773 N N . LEU A 1 92 ? 2.383 11.040 8.492 1.00 88.06 92 LEU A N 1
ATOM 774 C CA . LEU A 1 92 ? 3.834 10.939 8.663 1.00 88.06 92 LEU A CA 1
ATOM 775 C C . LEU A 1 92 ? 4.285 9.478 8.771 1.00 88.06 92 LEU A C 1
ATOM 777 O O . LEU A 1 92 ? 5.244 9.074 8.120 1.00 88.06 92 LEU A O 1
ATOM 781 N N . PHE A 1 93 ? 3.567 8.677 9.556 1.00 89.25 93 PHE A N 1
ATOM 782 C CA . PHE A 1 93 ? 3.850 7.257 9.715 1.00 89.25 93 PHE A CA 1
ATOM 783 C C . PHE A 1 93 ? 3.717 6.489 8.390 1.00 89.25 93 PHE A C 1
ATOM 785 O O . PHE A 1 93 ? 4.605 5.714 8.044 1.00 89.25 93 PHE A O 1
ATOM 792 N N . LEU A 1 94 ? 2.670 6.756 7.601 1.00 89.38 94 LEU A N 1
ATOM 793 C CA . LEU A 1 94 ? 2.501 6.141 6.279 1.00 89.38 94 LEU A CA 1
ATOM 794 C C . LEU A 1 94 ? 3.629 6.518 5.311 1.00 89.38 94 LEU A C 1
ATOM 796 O O . LEU A 1 94 ? 4.100 5.660 4.565 1.00 89.38 94 LEU A O 1
ATOM 800 N N . ILE A 1 95 ? 4.102 7.768 5.344 1.00 88.81 95 ILE A N 1
ATOM 801 C CA . ILE A 1 95 ? 5.248 8.208 4.533 1.00 88.81 95 ILE A CA 1
ATOM 802 C C . ILE A 1 95 ? 6.513 7.444 4.939 1.00 88.81 95 ILE A C 1
ATOM 804 O O . ILE A 1 95 ? 7.239 6.966 4.073 1.00 88.81 95 ILE A O 1
ATOM 808 N N . ILE A 1 96 ? 6.761 7.274 6.241 1.00 91.69 96 ILE A N 1
ATOM 809 C CA . ILE A 1 96 ? 7.914 6.512 6.742 1.00 91.69 96 ILE A CA 1
ATOM 810 C C . ILE A 1 96 ? 7.842 5.048 6.290 1.00 91.69 96 ILE A C 1
ATOM 812 O O . ILE A 1 96 ? 8.842 4.519 5.807 1.00 91.69 96 ILE A O 1
ATOM 816 N N . CYS A 1 97 ? 6.673 4.407 6.388 1.00 89.19 97 CYS A N 1
ATOM 817 C CA . CYS A 1 97 ? 6.473 3.050 5.870 1.00 89.19 97 CYS A CA 1
ATOM 818 C C . CYS A 1 97 ? 6.752 2.980 4.364 1.00 89.19 97 CYS A C 1
ATOM 820 O O . CYS A 1 97 ? 7.511 2.122 3.925 1.00 89.19 97 CYS A O 1
ATOM 822 N N . SER A 1 98 ? 6.231 3.943 3.600 1.00 89.44 98 SER A N 1
ATOM 823 C CA . SER A 1 98 ? 6.445 4.014 2.151 1.00 89.44 98 SER A CA 1
ATOM 824 C C . SER A 1 98 ? 7.929 4.126 1.811 1.00 89.44 98 SER A C 1
ATOM 826 O O . SER A 1 98 ? 8.394 3.437 0.911 1.00 89.44 98 SER A O 1
ATOM 828 N N . LEU A 1 99 ? 8.684 4.963 2.534 1.00 90.38 99 LEU A N 1
ATOM 829 C CA . LEU A 1 99 ? 10.134 5.105 2.365 1.00 90.38 99 LEU A CA 1
ATOM 830 C C . LEU A 1 99 ? 10.874 3.805 2.697 1.00 90.38 99 LEU A C 1
ATOM 832 O O . LEU A 1 99 ? 11.828 3.451 2.007 1.00 90.38 99 LEU A O 1
ATOM 836 N N . PHE A 1 100 ? 10.426 3.079 3.720 1.00 90.88 100 PHE A N 1
ATOM 837 C CA . PHE A 1 100 ? 10.994 1.783 4.078 1.00 90.88 100 PHE A CA 1
ATOM 838 C C . PHE A 1 100 ? 10.798 0.742 2.966 1.00 90.88 100 PHE A C 1
ATOM 840 O O . PHE A 1 100 ? 11.740 0.017 2.647 1.00 90.88 100 PHE A O 1
ATOM 847 N N . ASP A 1 101 ? 9.642 0.732 2.297 1.00 88.62 101 ASP A N 1
ATOM 848 C CA . ASP A 1 101 ? 9.412 -0.108 1.113 1.00 88.62 101 ASP A CA 1
ATOM 849 C C . ASP A 1 101 ? 10.396 0.204 -0.027 1.00 88.62 101 ASP A C 1
ATOM 851 O O . ASP A 1 101 ? 10.901 -0.711 -0.684 1.00 88.62 101 ASP A O 1
ATOM 855 N N . ILE A 1 102 ? 10.728 1.486 -0.239 1.00 89.38 102 ILE A N 1
ATOM 856 C CA . ILE A 1 102 ? 11.748 1.890 -1.224 1.00 89.38 102 ILE A CA 1
ATOM 857 C C . ILE A 1 102 ? 13.127 1.351 -0.822 1.00 89.38 102 ILE A C 1
ATOM 859 O O . ILE A 1 102 ? 13.864 0.829 -1.661 1.00 89.38 102 ILE A O 1
ATOM 863 N N . LEU A 1 103 ? 13.478 1.438 0.465 1.00 89.50 103 LEU A N 1
ATOM 864 C CA . LEU A 1 103 ? 14.746 0.916 0.979 1.00 89.50 103 LEU A CA 1
ATOM 865 C C . LEU A 1 103 ? 14.851 -0.604 0.822 1.00 89.50 103 LEU A C 1
ATOM 867 O O . LEU A 1 103 ? 15.934 -1.106 0.527 1.00 89.50 103 LEU A O 1
ATOM 871 N N . ILE A 1 104 ? 13.752 -1.344 0.971 1.00 89.44 104 ILE A N 1
ATOM 872 C CA . ILE A 1 104 ? 13.737 -2.794 0.743 1.00 89.44 104 ILE A CA 1
ATOM 873 C C . ILE A 1 104 ? 13.975 -3.109 -0.732 1.00 89.44 104 ILE A C 1
ATOM 875 O O . ILE A 1 104 ? 14.784 -3.987 -1.044 1.00 89.44 104 ILE A O 1
ATOM 879 N N . LEU A 1 105 ? 13.321 -2.375 -1.635 1.00 87.50 105 LEU A N 1
ATOM 880 C CA . LEU A 1 105 ? 13.500 -2.555 -3.073 1.00 87.50 105 LEU A CA 1
ATOM 881 C C . LEU A 1 105 ? 14.967 -2.342 -3.491 1.00 87.50 105 LEU A C 1
ATOM 883 O O . LEU A 1 105 ? 15.550 -3.191 -4.169 1.00 87.50 105 LEU A O 1
ATOM 887 N N . ILE A 1 106 ? 15.567 -1.224 -3.071 1.00 86.69 106 ILE A N 1
ATOM 888 C CA . ILE A 1 106 ? 16.918 -0.823 -3.493 1.00 86.69 106 ILE A CA 1
ATOM 889 C C . ILE A 1 106 ? 18.000 -1.572 -2.702 1.00 86.69 106 ILE A C 1
ATOM 891 O O . ILE A 1 106 ? 18.984 -2.033 -3.274 1.00 86.69 106 ILE A O 1
ATOM 895 N N . GLY A 1 107 ? 17.840 -1.700 -1.385 1.00 87.25 107 GLY A N 1
ATOM 896 C CA . GLY A 1 107 ? 18.864 -2.226 -0.484 1.00 87.25 107 GLY A CA 1
ATOM 897 C C . GLY A 1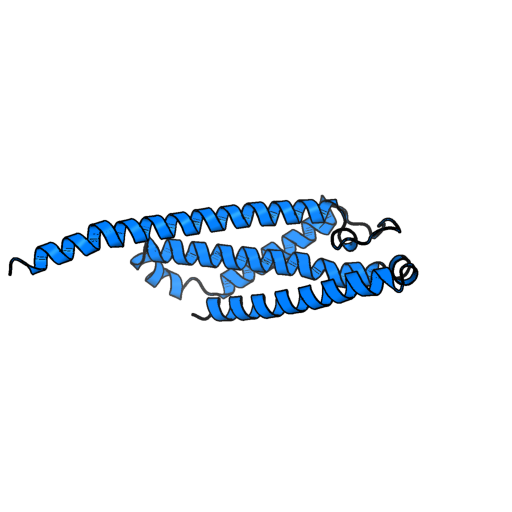 107 ? 18.860 -3.748 -0.361 1.00 87.25 107 GLY A C 1
ATOM 898 O O . GLY A 1 107 ? 19.897 -4.384 -0.555 1.00 87.25 107 GLY A O 1
ATOM 899 N N . ILE A 1 108 ? 17.702 -4.337 -0.037 1.00 87.06 108 ILE A N 1
ATOM 900 C CA . ILE A 1 108 ? 17.585 -5.781 0.232 1.00 87.06 108 ILE A CA 1
ATOM 901 C C . ILE A 1 108 ? 17.466 -6.555 -1.074 1.00 87.06 108 ILE A C 1
ATOM 903 O O . ILE A 1 108 ? 18.270 -7.445 -1.344 1.00 87.06 108 ILE A O 1
ATOM 907 N N . CYS A 1 109 ? 16.478 -6.203 -1.896 1.00 84.88 109 CYS A N 1
ATOM 908 C CA . CYS A 1 109 ? 16.233 -6.904 -3.149 1.00 84.88 109 CYS A CA 1
ATOM 909 C C . CYS A 1 109 ? 17.211 -6.516 -4.260 1.00 84.88 109 CYS A C 1
ATOM 911 O O . CYS A 1 109 ? 17.231 -7.206 -5.277 1.00 84.88 109 CYS A O 1
ATOM 913 N N . ARG A 1 110 ? 18.016 -5.455 -4.063 1.00 83.19 110 ARG A N 1
ATOM 914 C CA . ARG A 1 110 ? 19.014 -4.952 -5.025 1.00 83.19 110 ARG A CA 1
ATOM 915 C C . ARG A 1 110 ? 18.462 -4.954 -6.442 1.00 83.19 110 ARG A C 1
ATOM 917 O O . ARG A 1 110 ? 19.017 -5.578 -7.345 1.00 83.19 110 ARG A O 1
ATOM 924 N N . PHE A 1 111 ? 17.295 -4.337 -6.582 1.00 79.19 111 PHE A N 1
ATOM 925 C CA . PHE A 1 111 ? 16.530 -4.409 -7.808 1.00 79.19 111 PHE A CA 1
ATOM 926 C C . PHE A 1 111 ? 17.351 -3.886 -8.997 1.00 79.19 111 PHE A C 1
ATOM 928 O O . PHE A 1 111 ? 17.794 -2.738 -9.002 1.00 79.19 111 PHE A O 1
ATOM 935 N N . ASN A 1 112 ? 17.523 -4.744 -10.003 1.00 73.25 112 ASN A N 1
ATOM 936 C CA . ASN A 1 112 ? 18.149 -4.423 -11.279 1.00 73.25 112 ASN A CA 1
ATOM 937 C C . ASN A 1 112 ? 17.104 -4.549 -12.390 1.00 73.25 112 ASN A C 1
ATOM 939 O O . ASN A 1 112 ? 16.233 -5.417 -12.335 1.00 73.25 112 ASN A O 1
ATOM 943 N N . PHE A 1 113 ? 17.227 -3.733 -13.437 1.00 67.12 113 PHE A N 1
ATOM 944 C CA . PHE A 1 113 ? 16.303 -3.714 -14.582 1.00 67.12 113 PHE A CA 1
ATOM 945 C C . PHE A 1 113 ? 16.461 -4.917 -15.544 1.00 67.12 113 PHE A C 1
ATOM 947 O O . PHE A 1 113 ? 16.028 -4.876 -16.698 1.00 67.12 113 PHE A O 1
ATOM 954 N N . GLU A 1 114 ? 17.090 -6.000 -15.092 1.00 62.00 114 GLU A N 1
ATOM 955 C CA . GLU A 1 114 ? 17.377 -7.199 -15.878 1.00 62.00 114 GLU A CA 1
ATOM 956 C C . GLU A 1 114 ? 16.262 -8.237 -15.701 1.00 62.00 114 GLU A C 1
ATOM 958 O O . GLU A 1 114 ? 16.418 -9.252 -15.027 1.00 62.00 114 GLU A O 1
ATOM 963 N N . PHE A 1 115 ? 15.096 -7.969 -16.291 1.00 65.44 115 PHE A N 1
ATOM 964 C CA . PHE A 1 115 ? 14.000 -8.944 -16.347 1.00 65.44 115 PHE A CA 1
ATOM 965 C C . PHE A 1 115 ? 14.091 -9.781 -17.632 1.00 65.44 115 PHE A C 1
ATOM 967 O O . PHE A 1 115 ? 14.479 -9.229 -18.673 1.00 65.44 115 PHE A O 1
ATOM 974 N N . PRO A 1 116 ? 13.723 -11.078 -17.584 1.00 62.09 116 PRO A N 1
ATOM 975 C CA . PRO A 1 116 ? 13.733 -11.960 -18.747 1.00 62.09 116 PRO A CA 1
ATOM 976 C C . PRO A 1 116 ? 12.733 -11.498 -19.816 1.00 62.09 116 PRO A C 1
ATOM 978 O O . PRO A 1 116 ? 11.644 -11.025 -19.499 1.00 62.09 116 PRO A O 1
ATOM 981 N N . ASP A 1 117 ? 13.079 -11.702 -21.090 1.00 59.28 117 ASP A N 1
ATOM 982 C CA . ASP A 1 117 ? 12.310 -11.210 -22.250 1.00 59.28 117 ASP A CA 1
ATOM 983 C C . ASP A 1 117 ? 10.912 -11.844 -22.407 1.00 59.28 117 ASP A C 1
ATOM 985 O O . ASP A 1 117 ? 10.119 -11.412 -23.238 1.00 59.28 117 ASP A O 1
ATOM 989 N N . LYS A 1 118 ? 10.584 -12.864 -21.602 1.00 57.97 118 LYS A N 1
ATOM 990 C CA . LYS A 1 118 ? 9.283 -13.553 -21.585 1.00 57.97 118 LYS A CA 1
ATOM 991 C C . LYS A 1 118 ? 8.537 -13.322 -20.275 1.00 57.97 118 LYS A C 1
ATOM 993 O O . LYS A 1 118 ? 8.242 -14.271 -19.551 1.00 57.97 118 LYS A O 1
ATOM 998 N N . CYS A 1 119 ? 8.250 -12.065 -19.964 1.00 64.81 119 CYS A N 1
ATOM 999 C CA . CYS A 1 119 ? 7.517 -11.712 -18.759 1.00 64.81 119 CYS A CA 1
ATOM 1000 C C . CYS A 1 119 ? 6.162 -11.087 -19.056 1.00 64.81 119 CYS A C 1
ATOM 1002 O O . CYS A 1 119 ? 6.087 -9.927 -19.443 1.00 64.81 119 CYS A O 1
ATOM 1004 N N . ASN A 1 120 ? 5.102 -11.857 -18.807 1.00 62.56 120 ASN A N 1
ATOM 1005 C CA . ASN A 1 120 ? 3.717 -11.417 -18.991 1.00 62.56 120 ASN A CA 1
ATOM 1006 C C . ASN A 1 120 ? 3.004 -11.105 -17.664 1.00 62.56 120 ASN A C 1
ATOM 1008 O O . ASN A 1 120 ? 1.867 -10.642 -17.677 1.00 62.56 120 ASN A O 1
ATOM 1012 N N . ASP A 1 121 ? 3.661 -11.336 -16.524 1.00 68.38 121 ASP A N 1
ATOM 1013 C CA . ASP A 1 121 ? 3.070 -11.135 -15.203 1.00 68.38 121 ASP A CA 1
ATOM 1014 C C . ASP A 1 121 ? 3.443 -9.779 -14.599 1.00 68.38 121 ASP A C 1
ATOM 1016 O O . ASP A 1 121 ? 4.590 -9.330 -14.676 1.00 68.38 121 ASP A O 1
ATOM 1020 N N . MET A 1 122 ? 2.493 -9.176 -13.877 1.00 66.50 122 MET A N 1
ATOM 1021 C CA . MET A 1 122 ? 2.680 -7.918 -13.135 1.00 66.50 122 MET A CA 1
ATOM 1022 C C . MET A 1 122 ? 3.805 -7.954 -12.104 1.00 66.50 122 MET A C 1
ATOM 1024 O O . MET A 1 122 ? 4.319 -6.919 -11.703 1.00 66.50 122 MET A O 1
ATOM 1028 N N . GLN A 1 123 ? 4.194 -9.143 -11.658 1.00 72.50 123 GLN A N 1
ATOM 1029 C CA . GLN A 1 123 ? 5.256 -9.318 -10.672 1.00 72.50 123 GLN A CA 1
ATOM 1030 C C . GLN A 1 123 ? 6.647 -9.142 -11.283 1.00 72.50 123 GLN A C 1
ATOM 1032 O O . GLN A 1 123 ? 7.628 -8.939 -10.569 1.00 72.50 123 GLN A O 1
ATOM 1037 N N . CYS A 1 124 ? 6.756 -9.231 -12.605 1.00 74.81 124 CYS A N 1
ATOM 1038 C CA . CYS A 1 124 ? 8.045 -9.255 -13.264 1.00 74.81 124 CYS A CA 1
ATOM 1039 C C . CYS A 1 124 ? 8.766 -7.905 -13.327 1.00 74.81 124 CYS A C 1
ATOM 1041 O O . CYS A 1 124 ? 9.954 -7.873 -13.004 1.00 74.81 124 CYS A O 1
ATOM 1043 N N . PRO A 1 125 ? 8.089 -6.786 -13.654 1.00 75.31 125 PRO A N 1
ATOM 1044 C CA . PRO A 1 125 ? 8.730 -5.479 -13.704 1.00 75.31 125 PRO A CA 1
ATOM 1045 C C . PRO A 1 125 ? 9.327 -5.050 -12.368 1.00 75.31 125 PRO A C 1
ATOM 1047 O O . PRO A 1 125 ? 10.245 -4.252 -12.372 1.00 75.31 125 PRO A O 1
ATOM 1050 N N . VAL A 1 126 ? 8.821 -5.553 -11.237 1.00 79.50 126 VAL A N 1
ATOM 1051 C CA . VAL A 1 126 ? 9.324 -5.236 -9.886 1.00 79.50 126 VAL A CA 1
ATOM 1052 C C . VAL A 1 126 ? 10.288 -6.289 -9.328 1.00 79.50 126 VAL A C 1
ATOM 1054 O O . VAL A 1 126 ? 10.882 -6.097 -8.269 1.00 79.50 126 VAL A O 1
ATOM 1057 N N . GLY A 1 127 ? 10.483 -7.391 -10.053 1.00 82.50 127 GLY A N 1
ATOM 1058 C CA . GLY A 1 127 ? 11.340 -8.500 -9.658 1.00 82.50 127 GLY A CA 1
ATOM 1059 C C . GLY A 1 127 ? 10.695 -9.447 -8.639 1.00 82.50 127 GLY A C 1
ATOM 1060 O O . GLY A 1 127 ? 9.947 -9.059 -7.741 1.00 82.50 127 GLY A O 1
ATOM 1061 N N . MET A 1 128 ? 11.053 -10.731 -8.736 1.00 83.00 128 MET A N 1
ATOM 1062 C CA . MET A 1 128 ? 10.497 -11.787 -7.879 1.00 83.00 128 MET A CA 1
ATOM 1063 C C . MET A 1 128 ? 10.778 -11.584 -6.384 1.00 83.00 128 MET A C 1
ATOM 1065 O O . MET A 1 128 ? 9.968 -11.997 -5.557 1.00 83.00 128 MET A O 1
ATOM 1069 N N . CYS A 1 129 ? 11.915 -10.978 -6.020 1.00 87.19 129 CYS A N 1
ATOM 1070 C CA . CYS A 1 129 ? 12.248 -10.707 -4.618 1.00 87.19 129 CYS A CA 1
ATOM 1071 C C . CYS A 1 129 ? 11.228 -9.755 -3.984 1.00 87.19 129 CYS A C 1
ATOM 1073 O O . CYS A 1 129 ? 10.633 -10.080 -2.956 1.00 87.19 129 CYS A O 1
ATOM 1075 N N . TYR A 1 130 ? 10.979 -8.618 -4.637 1.00 87.75 130 TYR A N 1
ATOM 1076 C CA . TYR A 1 130 ? 10.069 -7.605 -4.120 1.00 87.75 130 TYR A CA 1
ATOM 1077 C C . TYR A 1 130 ? 8.613 -8.070 -4.183 1.00 87.75 130 TYR A C 1
ATOM 1079 O O . TYR A 1 130 ? 7.877 -7.890 -3.219 1.00 87.75 130 TYR A O 1
ATOM 1087 N N . ALA A 1 131 ? 8.216 -8.764 -5.256 1.00 86.56 131 ALA A N 1
ATOM 1088 C CA . ALA A 1 131 ? 6.877 -9.343 -5.359 1.00 86.56 131 ALA A CA 1
ATOM 1089 C C . ALA A 1 131 ? 6.579 -10.338 -4.220 1.00 86.56 131 ALA A C 1
ATOM 1091 O O . ALA A 1 131 ? 5.512 -10.284 -3.611 1.00 86.56 131 ALA A O 1
ATOM 1092 N N . LYS A 1 132 ? 7.533 -11.218 -3.876 1.00 89.19 132 LYS A N 1
ATOM 1093 C CA . LYS A 1 132 ? 7.386 -12.154 -2.746 1.00 89.19 132 LYS A CA 1
ATOM 1094 C C . LYS A 1 132 ? 7.321 -11.437 -1.402 1.00 89.19 132 LYS A C 1
ATOM 1096 O O . LYS A 1 132 ? 6.514 -11.819 -0.558 1.00 89.19 132 LYS A O 1
ATOM 1101 N N . TYR A 1 133 ? 8.168 -10.427 -1.205 1.00 91.25 133 TYR A N 1
ATOM 1102 C CA . TYR A 1 133 ? 8.128 -9.586 -0.011 1.00 91.25 133 TYR A CA 1
ATOM 1103 C C . TYR A 1 133 ? 6.751 -8.934 0.152 1.00 91.25 133 TYR A C 1
ATOM 1105 O O . TYR A 1 133 ? 6.142 -9.047 1.213 1.00 91.25 133 TYR A O 1
ATOM 1113 N N . TRP A 1 134 ? 6.238 -8.325 -0.916 1.00 90.81 134 TRP A N 1
ATOM 1114 C CA . TRP A 1 134 ? 4.963 -7.624 -0.895 1.00 90.81 134 TRP A CA 1
ATOM 1115 C C . TRP A 1 134 ? 3.785 -8.563 -0.612 1.00 90.81 134 TRP A C 1
ATOM 1117 O O . TRP A 1 134 ? 2.967 -8.267 0.250 1.00 90.81 134 TRP A O 1
ATOM 1127 N N . LEU A 1 135 ? 3.747 -9.747 -1.236 1.00 90.88 135 LEU A N 1
ATOM 1128 C CA . LEU A 1 135 ? 2.719 -10.755 -0.941 1.00 90.88 135 LEU A CA 1
ATOM 1129 C C . LEU A 1 135 ? 2.745 -11.192 0.530 1.00 90.88 135 LEU A C 1
ATOM 1131 O O . LEU A 1 135 ? 1.701 -11.370 1.151 1.00 90.88 135 LEU A O 1
ATOM 1135 N N . LYS A 1 136 ? 3.943 -11.352 1.109 1.00 92.94 136 LYS A N 1
ATOM 1136 C CA . LYS A 1 136 ? 4.095 -11.688 2.532 1.00 92.94 136 LYS A CA 1
ATOM 1137 C C . LYS A 1 136 ? 3.665 -10.544 3.443 1.00 92.94 136 LYS A C 1
ATOM 1139 O O . LYS A 1 136 ? 3.077 -10.794 4.493 1.00 92.94 136 LYS A O 1
ATOM 1144 N N . TYR A 1 137 ? 3.953 -9.310 3.050 1.00 92.81 137 TYR A N 1
ATOM 1145 C CA . TYR A 1 137 ? 3.486 -8.120 3.745 1.00 92.81 137 TYR A CA 1
ATOM 1146 C C . TYR A 1 137 ? 1.951 -8.050 3.759 1.00 92.81 137 TYR A C 1
ATOM 1148 O O . TYR A 1 137 ? 1.366 -7.921 4.836 1.00 92.81 137 TYR A O 1
ATOM 1156 N N . GLU A 1 138 ? 1.306 -8.212 2.600 1.00 92.25 138 GLU A N 1
ATOM 1157 C CA . GLU A 1 138 ? -0.156 -8.202 2.467 1.00 92.25 138 GLU A CA 1
ATOM 1158 C C . GLU A 1 138 ? -0.795 -9.291 3.340 1.00 92.25 138 GLU A C 1
ATOM 1160 O O . GLU A 1 138 ? -1.681 -9.006 4.146 1.00 92.25 138 GLU A O 1
ATOM 1165 N N . GLU A 1 139 ? -0.275 -10.522 3.271 1.00 94.44 139 GLU A N 1
ATOM 1166 C CA . GLU A 1 139 ? -0.735 -11.650 4.088 1.00 94.44 139 GLU A CA 1
ATOM 1167 C C . GLU A 1 139 ? -0.697 -11.316 5.591 1.00 94.44 139 GLU A C 1
ATOM 1169 O O . GLU A 1 139 ? -1.688 -11.504 6.304 1.00 94.44 139 GLU A O 1
ATOM 1174 N N . MET A 1 140 ? 0.417 -10.761 6.083 1.00 94.94 140 MET A N 1
ATOM 1175 C CA . MET A 1 140 ? 0.555 -10.381 7.492 1.00 94.94 140 MET A CA 1
ATOM 1176 C C . MET A 1 140 ? -0.422 -9.274 7.902 1.00 94.94 140 MET A C 1
ATOM 1178 O O . MET A 1 140 ? -1.049 -9.370 8.961 1.00 94.94 140 MET A O 1
ATOM 1182 N N . ILE A 1 141 ? -0.577 -8.230 7.086 1.00 94.31 141 ILE A N 1
ATOM 1183 C CA . ILE A 1 141 ? -1.491 -7.122 7.388 1.00 94.31 141 ILE A CA 1
ATOM 1184 C C . ILE A 1 141 ? -2.947 -7.600 7.388 1.00 94.31 141 ILE A C 1
ATOM 1186 O O . ILE A 1 141 ? -3.699 -7.269 8.310 1.00 94.31 141 ILE A O 1
ATOM 1190 N N . CYS A 1 142 ? -3.343 -8.437 6.427 1.00 93.94 142 CYS A N 1
ATOM 1191 C CA . CYS A 1 142 ? -4.674 -9.037 6.391 1.00 93.94 142 CYS A CA 1
ATOM 1192 C C . CYS A 1 142 ? -4.981 -9.842 7.660 1.00 93.94 142 CYS A C 1
ATOM 1194 O O . CYS A 1 142 ? -6.069 -9.698 8.227 1.00 93.94 142 CYS A O 1
ATOM 1196 N N . LEU A 1 143 ? -4.027 -10.636 8.158 1.00 96.25 143 LEU A N 1
ATOM 1197 C CA . LEU A 1 143 ? -4.186 -11.379 9.412 1.00 96.25 143 LEU A CA 1
ATOM 1198 C C . LEU A 1 143 ? -4.376 -10.444 10.614 1.00 96.25 143 LEU A C 1
ATOM 1200 O O . LEU A 1 143 ? -5.270 -10.658 11.435 1.00 96.25 143 LEU A O 1
ATOM 1204 N N . LEU A 1 144 ? -3.592 -9.368 10.704 1.00 94.94 144 LEU A N 1
ATOM 1205 C CA . LEU A 1 144 ? -3.719 -8.378 11.778 1.00 94.94 144 LEU A CA 1
ATOM 1206 C C . LEU A 1 144 ? -5.072 -7.646 11.740 1.00 94.94 144 LEU A C 1
ATOM 1208 O O . LEU A 1 144 ? -5.703 -7.426 12.782 1.00 94.94 144 LEU A O 1
ATOM 1212 N N . ILE A 1 145 ? -5.564 -7.306 10.546 1.00 93.94 145 ILE A N 1
ATOM 1213 C CA . ILE A 1 145 ? -6.902 -6.727 10.353 1.00 93.94 145 ILE A CA 1
ATOM 1214 C C . ILE A 1 145 ? -7.990 -7.716 10.790 1.00 93.94 145 ILE A C 1
ATOM 1216 O O . ILE A 1 145 ? -8.944 -7.327 11.471 1.00 93.94 145 ILE A O 1
ATOM 1220 N N . ALA A 1 146 ? -7.855 -8.996 10.439 1.00 94.38 146 ALA A N 1
ATOM 1221 C CA . ALA A 1 146 ? -8.810 -10.029 10.825 1.00 94.38 146 ALA A CA 1
ATOM 1222 C C . ALA A 1 146 ? -8.866 -10.206 12.351 1.00 94.38 146 ALA A C 1
ATOM 1224 O O . ALA A 1 146 ? -9.955 -10.223 12.927 1.00 94.38 146 ALA A O 1
ATOM 1225 N N . ILE A 1 147 ? -7.710 -10.249 13.023 1.00 95.31 147 ILE A N 1
ATOM 1226 C CA . ILE A 1 147 ? -7.619 -10.361 14.488 1.00 95.31 147 ILE A CA 1
ATOM 1227 C C . ILE A 1 147 ? -8.270 -9.151 15.169 1.00 95.31 147 ILE A C 1
ATOM 1229 O O . ILE A 1 147 ? -9.109 -9.311 16.057 1.00 95.31 147 ILE A O 1
ATOM 1233 N N . THR A 1 148 ? -7.925 -7.933 14.743 1.00 92.19 148 THR A N 1
ATOM 1234 C CA . THR A 1 148 ? -8.481 -6.698 15.328 1.00 92.19 148 THR A CA 1
ATOM 1235 C C . THR A 1 148 ? -9.990 -6.582 15.111 1.00 92.19 148 THR A C 1
ATOM 1237 O O . THR A 1 148 ? -10.724 -6.200 16.027 1.00 92.19 148 THR A O 1
ATOM 1240 N N . SER A 1 149 ? -10.476 -6.988 13.939 1.00 92.25 149 SER A N 1
ATOM 1241 C CA . SER A 1 149 ? -11.909 -7.050 13.635 1.00 92.25 149 SER A CA 1
ATOM 1242 C C . SER A 1 149 ? -12.629 -8.114 14.469 1.00 92.25 149 SER A C 1
ATOM 1244 O O . SER A 1 149 ? -13.723 -7.860 14.977 1.00 92.25 149 SER A O 1
ATOM 1246 N N . GLY A 1 150 ? -12.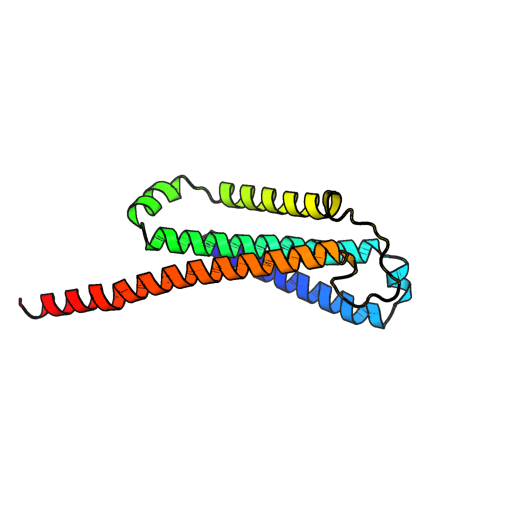009 -9.280 14.669 1.00 92.94 150 GLY A N 1
ATOM 1247 C CA . GLY A 1 150 ? -12.526 -10.351 15.522 1.00 92.94 150 GLY A CA 1
ATOM 1248 C C . GLY A 1 150 ? -12.649 -9.929 16.988 1.00 92.94 150 GLY A C 1
ATOM 1249 O O . GLY A 1 150 ? -13.693 -10.142 17.603 1.00 92.94 150 GLY A O 1
ATOM 1250 N N . LEU A 1 151 ? -11.631 -9.250 17.528 1.00 91.69 151 LEU A N 1
ATOM 1251 C CA . LEU A 1 151 ? -11.661 -8.663 18.874 1.00 91.69 151 LEU A CA 1
ATOM 1252 C C . LEU A 1 151 ? -12.827 -7.677 19.026 1.00 91.69 151 LEU A C 1
ATOM 1254 O O . LEU A 1 151 ? -13.629 -7.776 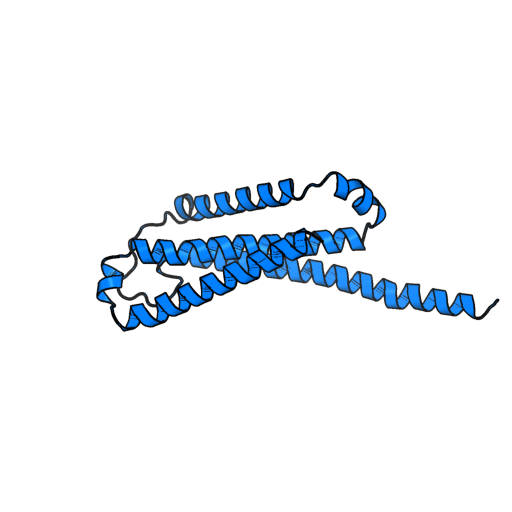19.958 1.00 91.69 151 LEU A O 1
ATOM 1258 N N . LEU A 1 152 ? -12.978 -6.763 18.063 1.00 90.44 152 LEU A N 1
ATOM 1259 C CA . LEU A 1 152 ? -14.080 -5.807 18.052 1.00 90.44 152 LEU A CA 1
ATOM 1260 C C . LEU A 1 152 ? -15.448 -6.512 18.038 1.00 90.44 152 LEU A C 1
ATOM 1262 O O . LEU A 1 152 ? -16.333 -6.149 18.817 1.00 90.44 152 LEU A O 1
ATOM 1266 N N . ALA A 1 153 ? -15.616 -7.527 17.187 1.00 91.31 153 ALA A N 1
ATOM 1267 C CA . ALA A 1 153 ? -16.847 -8.305 17.085 1.00 91.31 153 ALA A CA 1
ATOM 1268 C C . ALA A 1 153 ? -17.168 -9.052 18.389 1.00 91.31 153 ALA A C 1
ATOM 1270 O O . ALA A 1 153 ? -18.303 -8.989 18.863 1.00 91.31 153 ALA A O 1
ATOM 1271 N N . ALA A 1 154 ? -16.172 -9.686 19.016 1.00 90.00 154 ALA A N 1
ATOM 1272 C CA . ALA A 1 154 ? -16.330 -10.369 20.297 1.00 90.00 154 ALA A CA 1
ATOM 1273 C C . ALA A 1 154 ? -16.799 -9.404 21.395 1.00 90.00 154 ALA A C 1
ATOM 1275 O O . ALA A 1 154 ? -17.759 -9.687 22.115 1.00 90.00 154 ALA A O 1
ATOM 1276 N N . ARG A 1 155 ? -16.189 -8.215 21.481 1.00 87.19 155 ARG A N 1
ATOM 1277 C CA . ARG A 1 155 ? -16.601 -7.185 22.442 1.00 87.19 155 ARG A CA 1
ATOM 1278 C C . ARG A 1 155 ? -18.044 -6.730 22.212 1.00 87.19 155 ARG A C 1
ATOM 1280 O O . ARG A 1 155 ? -18.817 -6.622 23.164 1.00 87.19 155 ARG A O 1
ATOM 1287 N N . LEU A 1 156 ? -18.419 -6.470 20.959 1.00 86.81 156 LEU A N 1
ATOM 1288 C CA . LEU A 1 156 ? -19.782 -6.066 20.599 1.00 86.81 156 LEU A CA 1
ATOM 1289 C C . LEU A 1 156 ? -20.803 -7.165 20.912 1.00 86.81 156 LEU A C 1
ATOM 1291 O O . LEU A 1 156 ? -21.897 -6.865 21.392 1.00 86.81 156 LEU A O 1
ATOM 1295 N N . PHE A 1 157 ? -20.441 -8.429 20.696 1.00 88.88 157 PHE A N 1
ATOM 1296 C CA . PHE A 1 157 ? -21.280 -9.570 21.041 1.00 88.88 157 PHE A CA 1
ATOM 1297 C C . PHE A 1 157 ? -21.516 -9.662 22.553 1.00 88.88 157 PHE A C 1
ATOM 1299 O O . PHE A 1 157 ? -22.666 -9.778 22.980 1.00 88.88 157 PHE A O 1
ATOM 1306 N N . ILE A 1 158 ? -20.461 -9.519 23.365 1.00 87.94 158 ILE A N 1
ATOM 1307 C CA . ILE A 1 158 ? -20.567 -9.503 24.833 1.00 87.94 158 ILE A CA 1
ATOM 1308 C C . ILE A 1 158 ? -21.473 -8.353 25.291 1.00 87.94 158 ILE A C 1
ATOM 1310 O O . ILE A 1 158 ? -22.397 -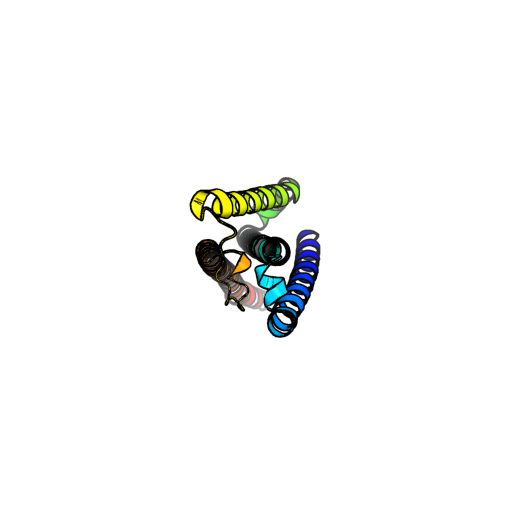8.560 26.079 1.00 87.94 158 ILE A O 1
ATOM 1314 N N . TRP A 1 159 ? -21.269 -7.147 24.758 1.00 83.25 159 TRP A N 1
ATOM 1315 C CA . TRP A 1 159 ? -22.099 -5.988 25.089 1.00 83.25 159 TRP A CA 1
ATOM 1316 C C . TRP A 1 159 ? -23.577 -6.203 24.722 1.00 83.25 159 TRP A C 1
ATOM 1318 O O . TRP A 1 159 ? -24.475 -5.956 25.528 1.00 83.25 159 TRP A O 1
ATOM 1328 N N . ASN A 1 160 ? -23.854 -6.706 23.518 1.00 86.31 160 ASN A N 1
ATOM 1329 C CA . ASN A 1 160 ? -25.222 -6.921 23.055 1.00 86.31 160 ASN A CA 1
ATOM 1330 C C . ASN A 1 160 ? -25.932 -8.058 23.809 1.00 86.31 160 ASN A C 1
ATOM 1332 O O . ASN A 1 160 ? -27.116 -7.938 24.119 1.00 86.31 160 ASN A O 1
ATOM 1336 N N . HIS A 1 161 ? -25.234 -9.153 24.121 1.00 83.38 161 HIS A N 1
ATOM 1337 C CA . HIS A 1 161 ? -25.853 -10.303 24.777 1.00 83.38 161 HIS A CA 1
ATOM 1338 C C . HIS A 1 161 ? -26.004 -10.113 26.291 1.00 83.38 161 HIS A C 1
ATOM 1340 O O . HIS A 1 161 ? -27.074 -10.400 26.824 1.00 83.38 161 HIS A O 1
ATOM 1346 N N . PHE A 1 162 ? -24.973 -9.617 26.981 1.00 74.44 162 PHE A N 1
ATOM 1347 C CA . PHE A 1 162 ? -24.964 -9.533 28.446 1.00 74.44 162 PHE A CA 1
ATOM 1348 C C . PHE A 1 162 ? -25.508 -8.195 28.961 1.00 74.44 162 PHE A C 1
ATOM 1350 O O . PHE A 1 162 ? -26.405 -8.180 29.804 1.00 74.44 162 PHE A O 1
ATOM 1357 N N . TYR A 1 163 ? -25.059 -7.063 28.412 1.00 66.50 163 TYR A N 1
ATOM 1358 C CA . TYR A 1 163 ? -25.460 -5.745 28.927 1.00 66.50 163 TYR A CA 1
ATOM 1359 C C . TYR A 1 163 ? -26.847 -5.298 28.441 1.00 66.50 163 TYR A C 1
ATOM 1361 O O . TYR A 1 163 ? -27.597 -4.677 29.200 1.00 66.50 163 TYR A O 1
ATOM 1369 N N . ARG A 1 164 ? -27.246 -5.654 27.208 1.00 57.25 164 ARG A N 1
ATOM 1370 C CA . ARG A 1 164 ? -28.573 -5.293 26.665 1.00 57.25 164 ARG A CA 1
ATOM 1371 C C . ARG A 1 164 ? -29.715 -6.180 27.173 1.00 57.25 164 ARG A C 1
ATOM 1373 O O . ARG A 1 164 ? -30.856 -5.723 27.215 1.00 57.25 164 ARG A O 1
ATOM 1380 N N . LYS A 1 165 ? -29.444 -7.432 27.573 1.00 52.47 165 LYS A N 1
ATOM 1381 C CA . LYS A 1 165 ? -30.440 -8.272 28.271 1.00 52.47 165 LYS A CA 1
ATOM 1382 C C . LYS A 1 165 ? -30.610 -7.853 29.734 1.00 52.47 165 LYS A C 1
ATOM 1384 O O . LYS A 1 165 ? -31.745 -7.808 30.194 1.00 52.47 165 LYS A O 1
ATOM 1389 N N . GLY A 1 166 ? -29.536 -7.461 30.427 1.00 51.38 166 GLY A N 1
ATOM 1390 C CA . GLY A 1 166 ? -29.609 -6.993 31.818 1.00 51.38 166 GLY A CA 1
ATOM 1391 C C . GLY A 1 166 ? -30.485 -5.748 32.014 1.00 51.38 166 GLY A C 1
ATOM 1392 O O . GLY A 1 166 ? -31.268 -5.691 32.956 1.00 51.38 166 GLY A O 1
ATOM 1393 N N . THR A 1 167 ? -30.449 -4.794 31.077 1.00 48.06 167 THR A N 1
ATOM 1394 C CA . THR A 1 167 ? -31.274 -3.566 31.126 1.00 48.06 167 THR A CA 1
ATOM 1395 C C . THR A 1 167 ? -32.749 -3.782 30.780 1.00 48.06 167 THR A C 1
ATOM 1397 O O . THR A 1 167 ? -33.584 -2.951 31.139 1.00 48.06 167 THR A O 1
ATOM 1400 N N . LYS A 1 168 ? -33.110 -4.885 30.107 1.00 45.47 168 LYS A N 1
ATOM 1401 C CA . LYS A 1 168 ? -34.525 -5.251 29.925 1.00 45.47 168 LYS A CA 1
ATOM 1402 C C . LYS A 1 168 ? -35.136 -5.842 31.195 1.00 45.47 168 LYS A C 1
ATOM 1404 O O . LYS A 1 168 ? -36.320 -5.641 31.417 1.00 45.47 168 LYS A O 1
ATOM 1409 N N . ILE A 1 169 ? -34.347 -6.514 32.034 1.00 48.78 169 ILE A N 1
ATOM 1410 C CA . ILE A 1 169 ? -34.841 -7.139 33.273 1.00 48.78 169 ILE A CA 1
ATOM 1411 C C . ILE A 1 169 ? -35.100 -6.077 34.357 1.00 48.78 169 ILE A C 1
ATOM 1413 O O . ILE A 1 169 ? -36.070 -6.181 35.098 1.00 48.78 169 ILE A O 1
ATOM 1417 N N . THR A 1 170 ? -34.320 -4.991 34.397 1.00 43.56 170 THR A N 1
ATOM 1418 C CA . THR A 1 170 ? -34.519 -3.898 35.372 1.00 43.56 170 THR A CA 1
ATOM 1419 C C . THR A 1 170 ? -35.692 -2.968 35.050 1.00 43.56 170 THR A C 1
ATOM 1421 O O . THR A 1 170 ? -36.151 -2.257 35.934 1.00 43.56 170 THR A O 1
ATOM 1424 N N . LYS A 1 171 ? -36.208 -2.964 33.812 1.00 38.81 171 LYS A N 1
ATOM 1425 C CA . LYS A 1 171 ? -37.380 -2.153 33.428 1.00 38.81 171 LYS A CA 1
ATOM 1426 C C . LYS A 1 171 ? -38.732 -2.847 33.639 1.00 38.81 171 LYS A C 1
ATOM 1428 O O . LYS A 1 171 ? -39.752 -2.227 33.381 1.00 38.81 171 LYS A O 1
ATOM 1433 N N . VAL A 1 172 ? -38.749 -4.109 34.073 1.00 43.19 172 VAL A N 1
ATOM 1434 C CA . VAL A 1 172 ? -39.989 -4.872 34.342 1.00 43.19 172 VAL A CA 1
ATOM 1435 C C . VAL A 1 172 ? -40.332 -4.893 35.846 1.00 43.19 172 VAL A C 1
ATOM 1437 O O . VAL A 1 172 ? -41.380 -5.393 36.232 1.00 43.19 172 VAL A O 1
ATOM 1440 N N . HIS A 1 173 ? -39.486 -4.302 36.697 1.00 34.25 173 HIS A N 1
ATOM 1441 C CA . HIS A 1 173 ? -39.674 -4.230 38.154 1.00 34.25 173 HIS A CA 1
ATOM 1442 C C . HIS A 1 173 ? -39.699 -2.791 38.702 1.00 34.25 173 HIS A C 1
ATOM 1444 O O . HIS A 1 173 ? -39.182 -2.535 39.789 1.00 34.25 173 HIS A O 1
ATOM 1450 N N . ILE A 1 174 ? -40.290 -1.852 37.958 1.00 35.84 174 ILE A N 1
ATOM 1451 C CA . ILE A 1 174 ? -40.710 -0.539 38.475 1.00 35.84 174 ILE A CA 1
ATOM 1452 C C . ILE A 1 174 ? -42.135 -0.288 38.005 1.00 35.84 174 ILE A C 1
ATOM 1454 O O . ILE A 1 174 ? -42.360 -0.447 36.783 1.00 35.84 174 ILE A O 1
#

Secondary structure (DSSP, 8-state):
-HHHHHHHHHHHHHHHHHHHHHHHHHHHHHH-HHHHHH-HHHHHHHHHHHHHHHHHHHHHHHHHHHHHHHHHH-HHHHHHHHTTS-HHHHHHHHHHHHHHHHHIIIIIS---S---S---STTSTT-HHHHHHHHHHHHHHHHHHHHHHHHHHHHHHHIIIIIHHHHHHTTS--

pLDDT: mean 79.94, std 12.93, range [34.25, 96.25]

Foldseek 3Di:
DVLVVVLVVLVVVLVVLVVVLCCCLQVCCVVPLPCCVVCLVVLLVSQVVSLLSVLLSLVSLLVVLLLLLCCLVPVPVSVVCVVVPDVVVVVVVSVVVSVVLVCCLCPVVVDDSDFDSPDSDSCGSSDPSSSVVSVVSSVVSVVSSVVSVVSSVVSVCCCCPPVVVVVVVVVVPD

Radius of gyration: 22.33 Å; chains: 1; bounding box: 60×29×68 Å

Sequence (174 aa):
MILFHIRFAFDVVYNSFTVITVLYMGYFSILFPQFFTTNKFLWFSATWPNYNFGAVRDMLVFIISVDRAISSYFPIAHRVHRDSFSNTWIALFLIICSLFDILILIGICRFNFEFPDKCNDMQCPVGMCYAKYWLKYEEMICLLIAITSGLLAARLFIWNHFYRKGTKITKVHI

InterPro domains:
  IPR019420 7TM GPCR, serpentine receptor class bc (Srbc) [PF10316] (1-165)